Protein AF-Q753T5-F1 (afdb_monomer)

Solvent-accessible surface area (backbone atoms only — not comparable to full-atom values): 4704 Å² total; per-residue (Å²): 135,57,68,68,61,53,50,55,48,58,75,72,46,81,80,91,76,71,96,68,55,69,89,52,26,46,60,53,10,52,52,30,36,56,52,13,50,54,27,39,51,52,16,54,52,38,53,72,73,48,94,55,73,65,71,24,47,69,51,22,52,58,30,37,51,54,11,52,54,30,36,52,53,13,49,53,27,38,40,40,60,72,69,69,60,129

Mean predicted aligned error: 6.38 Å

InterPro domains:
  IPR007915 Oligosaccharyltransferase complex subunit [PF05251] (15-86)

Radius of gyration: 21.12 Å; Cα contacts (8 Å, |Δi|>4): 72; chains: 1; bounding box: 41×31×60 Å

Structure (mmCIF, N/CA/C/O backbone):
data_AF-Q753T5-F1
#
_entry.id   AF-Q753T5-F1
#
loop_
_atom_site.group_PDB
_atom_site.id
_atom_site.type_symbol
_atom_site.label_atom_id
_atom_site.label_alt_id
_atom_site.label_comp_id
_atom_site.label_asym_id
_atom_site.label_entity_id
_atom_site.label_seq_id
_atom_site.pdbx_PDB_ins_code
_atom_site.Cartn_x
_atom_site.Cartn_y
_atom_site.Cartn_z
_atom_site.occupancy
_atom_site.B_iso_or_equiv
_atom_site.auth_seq_id
_atom_site.auth_comp_id
_atom_site.auth_asym_id
_atom_site.auth_atom_id
_atom_site.pdbx_PDB_model_num
ATOM 1 N N . MET A 1 1 ? -19.024 -22.786 28.278 1.00 62.28 1 MET A N 1
ATOM 2 C CA . MET A 1 1 ? -18.778 -21.450 28.874 1.00 62.28 1 MET A CA 1
ATOM 3 C C . MET A 1 1 ? -20.109 -20.900 29.356 1.00 62.28 1 MET A C 1
ATOM 5 O O . MET A 1 1 ? -21.050 -20.967 28.580 1.00 62.28 1 MET A O 1
ATOM 9 N N . SER A 1 2 ? -20.225 -20.412 30.597 1.00 88.62 2 SER A N 1
ATOM 10 C CA . SER A 1 2 ? -21.432 -19.665 30.991 1.00 88.62 2 SER A CA 1
ATOM 11 C C . SER A 1 2 ? -21.295 -18.210 30.541 1.00 88.62 2 SER A C 1
ATOM 13 O O . SER A 1 2 ? -20.182 -17.680 30.499 1.00 88.62 2 SER A O 1
ATOM 15 N N . TYR A 1 3 ? -22.421 -17.574 30.215 1.00 90.19 3 TYR A N 1
ATOM 16 C CA . TYR A 1 3 ? -22.488 -16.164 29.819 1.00 90.19 3 TYR A CA 1
ATOM 17 C C . TYR A 1 3 ? -21.761 -15.244 30.811 1.00 90.19 3 TYR A C 1
ATOM 19 O O . TYR A 1 3 ? -20.997 -14.372 30.414 1.00 90.19 3 TYR A O 1
ATOM 27 N N . GLU A 1 4 ? -21.911 -15.512 32.109 1.00 90.12 4 GLU A N 1
ATOM 28 C CA . GLU A 1 4 ? -21.278 -14.741 33.181 1.00 90.12 4 GLU A CA 1
ATOM 29 C C . GLU A 1 4 ? -19.742 -14.737 33.090 1.00 90.12 4 GLU A C 1
ATOM 31 O O . GLU A 1 4 ? -19.105 -13.704 33.300 1.00 90.12 4 GLU A O 1
ATOM 36 N N . LYS A 1 5 ? -19.131 -15.876 32.732 1.00 88.62 5 LYS A N 1
ATOM 37 C CA . LYS A 1 5 ? -17.674 -15.968 32.557 1.00 88.62 5 LYS A CA 1
ATOM 38 C C . LYS A 1 5 ? -17.200 -15.184 31.332 1.00 88.62 5 LYS A C 1
ATOM 40 O O . LYS A 1 5 ? -16.169 -14.523 31.415 1.00 88.62 5 LYS A O 1
ATOM 45 N N . LEU A 1 6 ? -17.959 -15.224 30.235 1.00 91.00 6 LEU A N 1
ATOM 46 C CA . LEU A 1 6 ? -17.645 -14.476 29.014 1.00 91.00 6 LEU A CA 1
ATOM 47 C C . LEU A 1 6 ? -17.781 -12.963 29.239 1.00 91.00 6 LEU A C 1
ATOM 49 O O . LEU A 1 6 ? -16.908 -12.201 28.846 1.00 91.00 6 LEU A O 1
ATOM 53 N N . TYR A 1 7 ? -18.837 -12.534 29.933 1.00 92.00 7 TYR A N 1
ATOM 54 C CA . TYR A 1 7 ? -19.083 -11.129 30.251 1.00 92.00 7 TYR A CA 1
ATOM 55 C C . TYR A 1 7 ? -17.993 -10.542 31.155 1.00 92.00 7 TYR A C 1
ATOM 57 O O . TYR A 1 7 ? -17.470 -9.465 30.878 1.00 92.00 7 TYR A O 1
ATOM 65 N N . LYS A 1 8 ? -17.576 -11.285 32.192 1.00 90.00 8 LYS A N 1
ATOM 66 C CA . LYS A 1 8 ? -16.439 -10.895 33.043 1.00 90.00 8 LYS A CA 1
ATOM 67 C C . LYS A 1 8 ? -15.127 -10.815 32.256 1.00 90.00 8 LYS A C 1
ATOM 69 O O . LYS A 1 8 ? -14.315 -9.945 32.538 1.00 90.00 8 LYS A O 1
ATOM 74 N N . GLN A 1 9 ? -14.902 -11.695 31.278 1.00 88.69 9 GLN A N 1
ATOM 75 C CA . GLN A 1 9 ? -13.723 -11.612 30.406 1.00 88.69 9 GLN A CA 1
ATOM 76 C C . GLN A 1 9 ? -13.786 -10.432 29.437 1.00 88.69 9 GLN A C 1
ATOM 78 O O . GLN A 1 9 ? -12.768 -9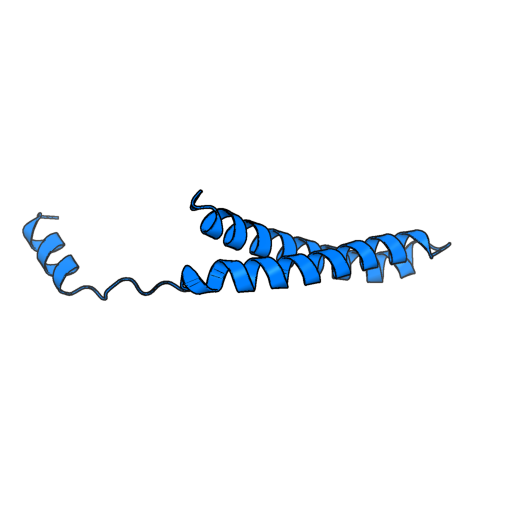.787 29.231 1.00 88.69 9 GLN A O 1
ATOM 83 N N . PHE A 1 10 ? -14.960 -10.130 28.882 1.00 90.00 10 PHE A N 1
ATOM 84 C CA . PHE A 1 10 ? -15.156 -8.988 27.994 1.00 90.00 10 PHE A CA 1
ATOM 85 C C . PHE A 1 10 ? -14.907 -7.661 28.718 1.00 90.00 10 PHE A C 1
ATOM 87 O O . PHE A 1 10 ? -14.159 -6.833 28.217 1.00 90.00 10 PHE A O 1
ATOM 94 N N . GLN A 1 11 ? -15.451 -7.488 29.928 1.00 90.94 11 GLN A N 1
ATOM 95 C CA . GLN A 1 11 ? -15.239 -6.263 30.710 1.00 90.94 11 GLN A CA 1
ATOM 96 C C . GLN A 1 11 ? -13.791 -6.059 31.169 1.00 90.94 11 GLN A C 1
ATOM 98 O O . GLN A 1 11 ? -13.374 -4.926 31.374 1.00 90.94 11 GLN A O 1
ATOM 103 N N . ASN A 1 12 ? -13.039 -7.147 31.343 1.00 89.88 12 ASN A N 1
ATOM 104 C CA . ASN A 1 12 ? -11.625 -7.095 31.715 1.00 89.88 12 ASN A CA 1
ATOM 105 C C . ASN A 1 12 ? -10.687 -7.147 30.493 1.00 89.88 12 ASN A C 1
ATOM 107 O O . ASN A 1 12 ? -9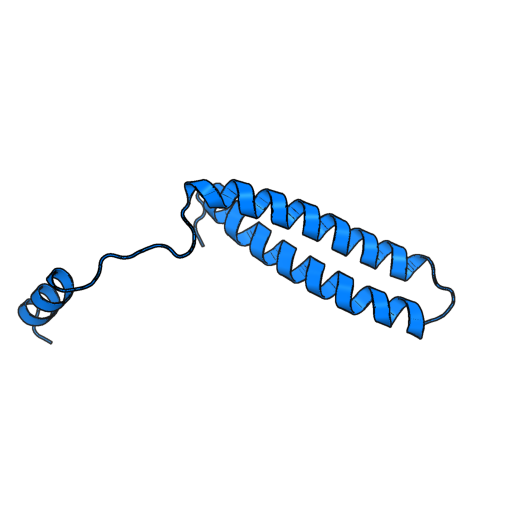.468 -7.186 30.661 1.00 89.88 12 ASN A O 1
ATOM 111 N N . GLY A 1 13 ? -11.239 -7.222 29.280 1.00 87.44 13 GLY A N 1
ATOM 112 C CA . GLY A 1 13 ? -10.478 -7.239 28.039 1.00 87.44 13 GLY A CA 1
ATOM 113 C C . GLY A 1 13 ? -9.920 -5.858 27.709 1.00 87.44 13 GLY A C 1
ATOM 114 O O . GLY A 1 13 ? -10.461 -4.840 28.130 1.00 87.44 13 GLY A O 1
ATOM 115 N N . ALA A 1 14 ? -8.828 -5.822 26.946 1.00 86.31 14 ALA A N 1
ATOM 116 C CA . ALA A 1 14 ? -8.345 -4.570 26.381 1.00 86.31 14 ALA A CA 1
ATOM 117 C C . ALA A 1 14 ? -9.306 -4.084 25.289 1.00 86.31 14 ALA A C 1
ATOM 119 O O . ALA A 1 14 ? -9.796 -4.888 24.490 1.00 86.31 14 ALA A O 1
ATOM 120 N N . ASP A 1 15 ? -9.523 -2.771 25.231 1.00 87.88 15 ASP A N 1
ATOM 121 C CA . ASP A 1 15 ? -10.248 -2.156 24.127 1.00 87.88 15 ASP A CA 1
ATOM 122 C C . ASP A 1 15 ? -9.535 -2.419 22.797 1.00 87.88 15 ASP A C 1
ATOM 124 O O . ASP A 1 15 ? -8.302 -2.487 22.711 1.00 87.88 15 ASP A O 1
ATOM 128 N N . PHE A 1 16 ? -10.324 -2.555 21.732 1.00 89.00 16 PHE A N 1
ATOM 129 C CA . PHE A 1 16 ? -9.780 -2.700 20.392 1.00 89.00 16 PHE A CA 1
ATOM 130 C C . PHE A 1 16 ? -9.073 -1.408 19.972 1.00 89.00 16 PHE A C 1
ATOM 132 O O . PHE A 1 16 ? -9.699 -0.360 19.821 1.00 89.00 16 PHE A O 1
ATOM 139 N N . SER A 1 17 ? -7.766 -1.506 19.735 1.00 87.81 17 SER A N 1
ATOM 140 C CA . SER A 1 17 ? -6.978 -0.433 19.138 1.00 87.81 17 SER A CA 1
ATOM 141 C C . SER A 1 17 ? -6.720 -0.757 17.664 1.00 87.81 17 SER A C 1
ATOM 143 O O . SER A 1 17 ? -6.075 -1.772 17.374 1.00 87.81 17 SER A O 1
ATOM 145 N N . PRO A 1 18 ? -7.227 0.050 16.714 1.00 87.06 18 PRO A N 1
ATOM 146 C CA . PRO A 1 18 ? -7.035 -0.216 15.298 1.00 87.06 18 PRO A CA 1
ATOM 147 C C . PRO A 1 18 ? -5.565 -0.046 14.910 1.00 87.06 18 PRO A C 1
ATOM 149 O O . PRO A 1 18 ? -4.910 0.919 15.298 1.00 87.06 18 PRO A O 1
ATOM 152 N N . MET A 1 19 ? -5.062 -0.949 14.064 1.00 89.25 19 MET A N 1
ATOM 153 C CA . MET A 1 19 ? -3.695 -0.858 13.539 1.00 89.25 19 MET A CA 1
ATOM 154 C C . MET A 1 19 ? -3.473 0.425 12.720 1.00 89.25 19 MET A C 1
ATOM 156 O O . MET A 1 19 ? -2.406 1.032 12.799 1.00 89.25 19 MET A O 1
ATOM 160 N N . VAL A 1 20 ? -4.479 0.852 11.946 1.00 90.31 20 VAL A N 1
ATOM 161 C CA . VAL A 1 20 ? -4.466 2.118 11.200 1.00 90.31 20 VAL A CA 1
ATOM 162 C C . VAL A 1 20 ? -5.808 2.835 11.395 1.00 90.31 20 VAL A C 1
ATOM 164 O O . VAL A 1 20 ? -6.839 2.290 10.989 1.00 90.31 20 VAL A O 1
ATOM 167 N N . PRO A 1 21 ? -5.823 4.049 11.975 1.00 91.44 21 PRO A N 1
ATOM 168 C CA . PRO A 1 21 ? -7.054 4.808 12.186 1.00 91.44 21 PRO A CA 1
ATOM 169 C C . PRO A 1 21 ? -7.686 5.215 10.848 1.00 91.44 21 PRO A C 1
ATOM 171 O O . PRO A 1 21 ? -6.971 5.594 9.913 1.00 91.44 21 PRO A O 1
ATOM 174 N N . LEU A 1 22 ? -9.017 5.125 10.756 1.00 90.19 22 LEU A N 1
ATOM 175 C CA . LEU A 1 22 ? -9.786 5.333 9.520 1.00 90.19 22 LEU A CA 1
ATOM 176 C C . LEU A 1 22 ? -9.552 6.720 8.915 1.00 90.19 22 LEU A C 1
ATOM 178 O O . LEU A 1 22 ? -9.451 6.851 7.701 1.00 90.19 22 LEU A O 1
ATOM 182 N N . GLU A 1 23 ? -9.360 7.738 9.748 1.00 92.31 23 GLU A N 1
ATOM 183 C CA . GLU A 1 23 ? -9.143 9.125 9.331 1.00 92.31 23 GLU A CA 1
ATOM 184 C C . GLU A 1 23 ? -7.836 9.293 8.544 1.00 92.31 23 GLU A C 1
ATOM 186 O O . GLU A 1 23 ? -7.694 10.222 7.750 1.00 92.31 23 GLU A O 1
ATOM 191 N N . LYS A 1 24 ? -6.866 8.391 8.749 1.00 93.25 24 LYS A N 1
ATOM 192 C CA . LYS A 1 24 ? -5.568 8.421 8.060 1.00 93.25 24 LYS A CA 1
ATOM 193 C C . LYS A 1 24 ? -5.498 7.492 6.848 1.00 93.25 24 LYS A C 1
ATOM 195 O O . LYS A 1 24 ? -4.616 7.673 6.008 1.00 93.25 24 LYS A O 1
ATOM 200 N N . GLN A 1 25 ? -6.411 6.527 6.728 1.00 93.75 25 GLN A N 1
ATOM 201 C CA . GLN A 1 25 ? -6.426 5.570 5.617 1.00 93.75 25 GLN A CA 1
ATOM 202 C C . GLN A 1 25 ? -6.528 6.232 4.227 1.00 93.75 25 GLN A C 1
ATOM 204 O O . GLN A 1 25 ? -5.780 5.797 3.352 1.00 93.75 25 GLN A O 1
ATOM 209 N N . PRO A 1 26 ? -7.302 7.316 3.998 1.00 95.00 26 PRO A N 1
ATOM 210 C CA . PRO A 1 26 ? -7.347 7.971 2.688 1.00 95.00 26 PRO A CA 1
ATOM 211 C C . PRO A 1 26 ? -5.982 8.510 2.248 1.00 95.00 26 PRO A C 1
ATOM 213 O O . PRO A 1 26 ? -5.591 8.366 1.091 1.00 95.00 26 PRO A O 1
ATOM 216 N N . TYR A 1 27 ? -5.226 9.095 3.182 1.00 95.88 27 TYR A N 1
ATOM 217 C CA . TYR A 1 27 ? -3.904 9.657 2.907 1.00 95.88 27 TYR A CA 1
ATOM 218 C C . TYR A 1 27 ? -2.886 8.561 2.578 1.00 95.88 27 TYR A C 1
ATOM 220 O O . TYR A 1 27 ? -2.139 8.677 1.603 1.00 95.88 27 TYR A O 1
ATOM 228 N N . TYR A 1 28 ? -2.875 7.470 3.348 1.00 95.19 28 TYR A N 1
ATOM 229 C CA . TYR A 1 28 ? -2.012 6.321 3.064 1.00 95.19 28 TYR A CA 1
ATOM 230 C C . TYR A 1 28 ? -2.409 5.602 1.772 1.00 95.19 28 TYR A C 1
ATOM 232 O O . TYR A 1 28 ? -1.540 5.238 0.986 1.00 95.19 28 TYR A O 1
ATOM 240 N N . GLY A 1 29 ? -3.708 5.456 1.509 1.00 95.56 29 GLY A N 1
ATOM 241 C CA . GLY A 1 29 ? -4.226 4.868 0.279 1.00 95.56 29 GLY A CA 1
ATOM 242 C C . GLY A 1 29 ? -3.825 5.671 -0.957 1.00 95.56 29 GLY A C 1
ATOM 243 O O . GLY A 1 29 ? -3.264 5.115 -1.897 1.00 95.56 29 GLY A O 1
ATOM 244 N N . ALA A 1 30 ? -4.026 6.992 -0.937 1.00 96.50 30 ALA A N 1
ATOM 245 C CA . ALA A 1 30 ? -3.659 7.868 -2.048 1.00 96.50 30 ALA A CA 1
ATOM 246 C C . ALA A 1 30 ? -2.143 7.887 -2.308 1.00 96.50 30 ALA A C 1
ATOM 248 O O . ALA A 1 30 ? -1.706 7.780 -3.453 1.00 96.50 30 ALA A O 1
ATOM 249 N N . THR A 1 31 ? -1.325 7.986 -1.256 1.00 96.69 31 THR A N 1
ATOM 250 C CA . THR A 1 31 ? 0.142 7.993 -1.398 1.00 96.69 31 THR A CA 1
ATOM 251 C C . THR A 1 31 ? 0.678 6.656 -1.908 1.00 96.69 31 THR A C 1
ATOM 253 O O . THR A 1 31 ? 1.474 6.641 -2.850 1.00 96.69 31 THR A O 1
ATOM 256 N N . ALA A 1 32 ? 0.200 5.533 -1.363 1.00 96.88 32 ALA A N 1
ATOM 257 C CA . ALA A 1 32 ? 0.553 4.201 -1.845 1.00 96.88 32 ALA A CA 1
ATOM 258 C C . ALA A 1 32 ? 0.119 3.988 -3.303 1.00 96.88 32 ALA A C 1
ATOM 260 O O . ALA A 1 32 ? 0.881 3.417 -4.083 1.00 96.88 32 ALA A O 1
ATOM 261 N N . LEU A 1 33 ? -1.049 4.509 -3.700 1.00 97.62 33 LEU A N 1
ATOM 262 C CA . LEU A 1 33 ? -1.540 4.430 -5.075 1.00 97.62 33 LEU A CA 1
ATOM 263 C C . LEU A 1 33 ? -0.593 5.141 -6.047 1.00 97.62 33 LEU A C 1
ATOM 265 O O . LEU A 1 33 ? -0.183 4.544 -7.043 1.00 97.62 33 LEU A O 1
ATOM 269 N N . VAL A 1 34 ? -0.197 6.380 -5.743 1.00 97.8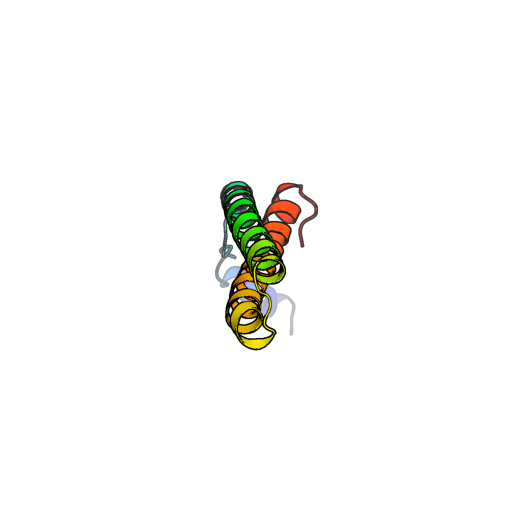1 34 VAL A N 1
ATOM 270 C CA . VAL A 1 34 ? 0.724 7.154 -6.591 1.00 97.81 34 VAL A CA 1
ATOM 271 C C . VAL A 1 34 ? 2.063 6.434 -6.743 1.00 97.81 34 VAL A C 1
ATOM 273 O O . VAL A 1 34 ? 2.548 6.270 -7.862 1.00 97.81 34 VAL A O 1
ATOM 276 N N . ILE A 1 35 ? 2.643 5.945 -5.642 1.00 97.19 35 ILE A N 1
ATOM 277 C CA . ILE A 1 35 ? 3.917 5.214 -5.687 1.00 97.19 35 ILE A CA 1
ATOM 278 C C . ILE A 1 35 ? 3.761 3.920 -6.495 1.00 97.19 35 ILE A C 1
ATOM 280 O O . ILE A 1 35 ? 4.598 3.627 -7.349 1.00 97.19 35 ILE A O 1
ATOM 284 N N . SER A 1 36 ? 2.670 3.176 -6.287 1.00 97.62 36 SER A N 1
ATOM 285 C CA . SER A 1 36 ? 2.396 1.946 -7.035 1.00 97.62 36 SER A CA 1
ATOM 286 C C . SER A 1 36 ? 2.335 2.200 -8.540 1.00 97.62 36 SER A C 1
ATOM 288 O O . SER A 1 36 ? 2.939 1.463 -9.318 1.00 97.62 36 SER A O 1
ATOM 290 N N . MET A 1 37 ? 1.687 3.292 -8.948 1.00 97.38 37 MET A N 1
ATOM 291 C CA . MET A 1 37 ? 1.534 3.666 -10.344 1.00 97.38 37 MET A CA 1
ATOM 292 C C . MET A 1 37 ? 2.888 4.000 -10.972 1.00 97.38 37 MET A C 1
ATOM 294 O O . MET A 1 37 ? 3.179 3.532 -12.069 1.00 97.38 37 MET A O 1
ATOM 298 N N . LEU A 1 38 ? 3.754 4.729 -10.261 1.00 96.81 38 LEU A N 1
ATOM 299 C CA . LEU A 1 38 ? 5.118 5.009 -10.719 1.00 96.81 38 LEU A CA 1
ATOM 300 C C . LEU A 1 38 ? 5.953 3.729 -10.861 1.00 96.81 38 LEU A C 1
ATOM 302 O O . LEU A 1 38 ? 6.645 3.565 -11.867 1.00 96.81 38 LEU A O 1
ATOM 306 N N . CYS A 1 39 ? 5.866 2.801 -9.904 1.00 95.75 39 CYS A N 1
ATOM 307 C CA . CYS A 1 39 ? 6.558 1.512 -9.978 1.00 95.75 39 CYS A CA 1
ATOM 308 C C . CYS A 1 39 ? 6.072 0.665 -11.162 1.00 95.75 39 CYS A C 1
ATOM 310 O O . CYS A 1 39 ? 6.891 0.135 -11.912 1.00 95.75 39 CYS A O 1
ATOM 312 N N . ILE A 1 40 ? 4.756 0.575 -11.373 1.00 95.50 40 ILE A N 1
ATOM 313 C CA . ILE A 1 40 ? 4.164 -0.191 -12.479 1.00 95.50 40 ILE A CA 1
ATOM 314 C C . ILE A 1 40 ? 4.536 0.436 -13.828 1.00 95.50 40 ILE A C 1
ATOM 316 O O . ILE A 1 40 ? 4.967 -0.274 -14.737 1.00 95.50 40 ILE A O 1
ATOM 320 N N . LEU A 1 41 ? 4.449 1.763 -13.962 1.00 95.19 41 LEU A N 1
ATOM 321 C CA . LEU A 1 41 ? 4.878 2.466 -15.174 1.00 95.19 41 LEU A CA 1
ATOM 322 C C . LEU A 1 41 ? 6.371 2.255 -15.444 1.00 95.19 41 LEU A C 1
ATOM 324 O O . LEU A 1 41 ? 6.755 1.960 -16.575 1.00 95.19 41 LEU A O 1
ATOM 328 N N . GLY A 1 42 ? 7.211 2.344 -14.410 1.00 92.06 42 GLY A N 1
ATOM 329 C CA . GLY A 1 42 ? 8.640 2.056 -14.507 1.00 92.06 42 GLY A CA 1
ATOM 330 C C . GLY A 1 42 ? 8.921 0.623 -14.963 1.00 92.06 42 GLY A C 1
ATOM 331 O O . GLY A 1 42 ? 9.782 0.415 -15.820 1.00 92.06 42 GLY A O 1
ATOM 332 N N . ALA A 1 43 ? 8.158 -0.355 -14.464 1.00 92.25 43 ALA A N 1
ATOM 333 C CA . ALA A 1 43 ? 8.252 -1.746 -14.898 1.00 92.25 43 ALA A CA 1
ATOM 334 C C . ALA A 1 43 ? 7.925 -1.877 -16.395 1.00 92.25 43 ALA A C 1
ATOM 336 O O . ALA A 1 43 ? 8.717 -2.434 -17.154 1.00 92.25 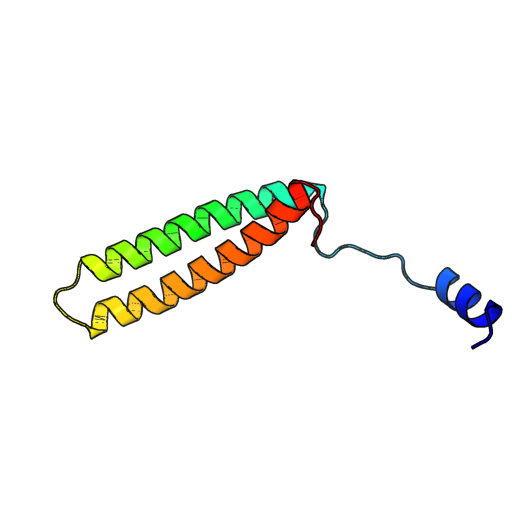43 ALA A O 1
ATOM 337 N N . ILE A 1 44 ? 6.808 -1.297 -16.844 1.00 92.06 44 ILE A N 1
ATOM 338 C CA . ILE A 1 44 ? 6.375 -1.340 -18.251 1.00 92.06 44 ILE A CA 1
ATOM 339 C C . ILE A 1 44 ? 7.416 -0.688 -19.170 1.00 92.06 44 ILE A C 1
ATOM 341 O O . ILE A 1 44 ? 7.782 -1.246 -20.205 1.00 92.06 44 ILE A O 1
ATOM 345 N N . VAL A 1 45 ? 7.936 0.483 -18.792 1.00 91.38 45 VAL A N 1
ATOM 346 C CA . VAL A 1 45 ? 8.973 1.180 -19.567 1.00 91.38 45 VAL A CA 1
ATOM 347 C C . VAL A 1 45 ? 10.259 0.353 -19.636 1.00 91.38 45 VAL A C 1
ATOM 349 O O . VAL A 1 45 ? 10.882 0.281 -20.697 1.00 91.38 45 VAL A O 1
ATOM 352 N N . SER A 1 46 ? 10.650 -0.292 -18.534 1.00 87.25 46 SER A N 1
ATOM 353 C CA . SER A 1 46 ? 11.826 -1.164 -18.490 1.00 87.25 46 SER A CA 1
ATOM 354 C C . SER A 1 46 ? 11.680 -2.375 -19.416 1.00 87.25 46 SER A C 1
ATOM 356 O O . SER A 1 46 ? 12.615 -2.686 -20.156 1.00 87.25 46 SER A O 1
ATOM 358 N N . ALA A 1 47 ? 10.496 -2.991 -19.451 1.00 86.19 47 ALA A N 1
ATOM 359 C CA . ALA A 1 47 ? 10.201 -4.103 -20.349 1.00 86.19 47 ALA A CA 1
ATOM 360 C C . ALA A 1 47 ? 10.294 -3.701 -21.832 1.00 86.19 47 ALA A C 1
ATOM 362 O O . ALA A 1 47 ? 10.824 -4.458 -22.641 1.00 86.19 47 ALA A O 1
ATOM 363 N N . ASN A 1 48 ? 9.852 -2.489 -22.184 1.00 84.56 48 ASN A N 1
ATOM 364 C CA . ASN A 1 48 ? 9.804 -2.022 -23.574 1.00 84.56 48 ASN A CA 1
ATOM 365 C C . ASN A 1 48 ? 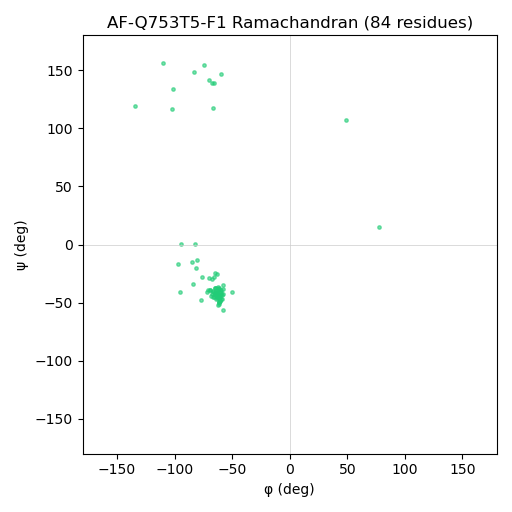11.139 -1.486 -24.126 1.00 84.56 48 ASN A C 1
ATOM 367 O O . ASN A 1 48 ? 11.306 -1.400 -25.341 1.00 84.56 48 ASN A O 1
ATOM 371 N N . ARG A 1 49 ? 12.095 -1.088 -23.275 1.00 79.12 49 ARG A N 1
ATOM 372 C CA . ARG A 1 49 ? 13.352 -0.448 -23.722 1.00 79.12 49 ARG A CA 1
ATOM 373 C C . ARG A 1 49 ? 14.467 -1.415 -24.128 1.00 79.12 49 ARG A C 1
ATOM 375 O O . ARG A 1 49 ? 15.438 -0.984 -24.746 1.00 79.12 49 ARG A O 1
ATOM 382 N N . SER A 1 50 ? 14.373 -2.692 -23.774 1.00 67.94 50 SER A N 1
ATOM 383 C CA . SER A 1 50 ? 15.471 -3.647 -23.942 1.00 67.94 50 SER A CA 1
ATOM 384 C C . SER A 1 50 ? 15.291 -4.553 -25.162 1.00 67.94 50 SER A C 1
ATOM 386 O O . SER A 1 50 ? 14.242 -5.160 -25.337 1.00 67.94 50 SER A O 1
ATOM 388 N N . LYS A 1 51 ? 16.357 -4.724 -25.961 1.00 70.44 51 LYS A N 1
ATOM 389 C CA . LYS A 1 51 ? 16.420 -5.731 -27.043 1.00 70.44 51 LYS A CA 1
ATOM 390 C C . LYS A 1 51 ? 16.753 -7.151 -26.551 1.00 70.44 51 LYS A C 1
ATOM 392 O O . LYS A 1 51 ? 16.621 -8.097 -27.319 1.00 70.44 51 LYS A O 1
ATOM 397 N N . GLY A 1 52 ? 17.214 -7.308 -25.306 1.00 68.00 52 GLY A N 1
ATOM 398 C CA . GLY A 1 52 ? 17.554 -8.600 -24.694 1.00 68.00 52 GLY A CA 1
ATOM 399 C C . GLY A 1 52 ? 16.566 -9.000 -23.598 1.00 68.00 52 GLY A C 1
ATOM 400 O O . GLY A 1 52 ? 15.938 -8.135 -23.002 1.00 68.00 52 GLY A O 1
ATOM 401 N N . LEU A 1 53 ? 16.443 -10.297 -23.310 1.00 71.00 53 LEU A N 1
ATOM 402 C CA . LEU A 1 53 ? 15.405 -10.826 -22.411 1.00 71.00 53 LEU A CA 1
ATOM 403 C C . LEU A 1 53 ? 15.792 -10.759 -20.921 1.00 71.00 53 LEU A C 1
ATOM 405 O O . LEU A 1 53 ? 14.934 -10.504 -20.092 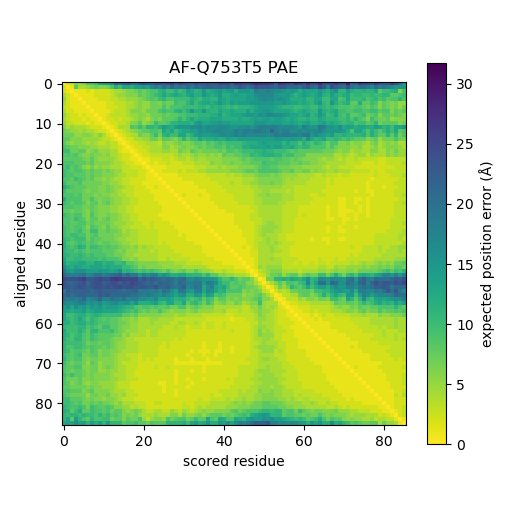1.00 71.00 53 LEU A O 1
ATOM 409 N N . ALA A 1 54 ? 17.073 -10.922 -20.565 1.00 74.69 54 ALA A N 1
ATOM 410 C CA . ALA A 1 54 ? 17.499 -11.085 -19.165 1.00 74.69 54 ALA A CA 1
ATOM 411 C C . ALA A 1 54 ? 17.538 -9.779 -18.340 1.00 74.69 54 ALA A C 1
ATOM 413 O O . ALA A 1 54 ? 17.008 -9.719 -17.233 1.00 74.69 54 ALA A O 1
ATOM 414 N N . VAL A 1 55 ? 18.142 -8.716 -18.880 1.00 74.38 55 VAL A N 1
ATOM 415 C CA . VAL A 1 55 ? 18.270 -7.407 -18.207 1.00 74.38 55 VAL A CA 1
ATOM 416 C C . VAL A 1 55 ? 16.920 -6.741 -17.880 1.00 74.38 55 VAL A C 1
ATOM 418 O O . VAL A 1 55 ? 16.762 -6.283 -16.749 1.00 74.38 55 VAL A O 1
ATOM 421 N N . PRO A 1 56 ? 15.924 -6.684 -18.789 1.00 79.25 56 PRO A N 1
AT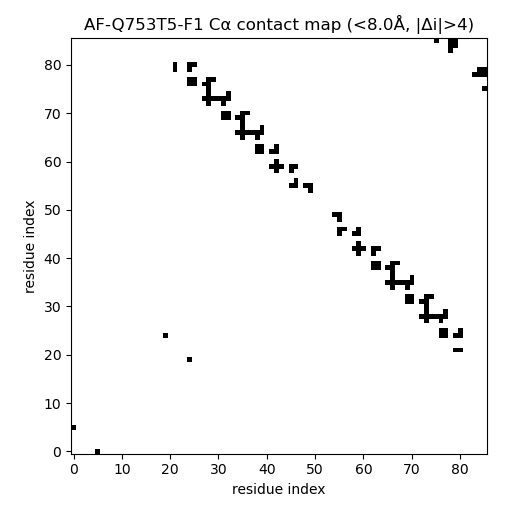OM 422 C CA . PRO A 1 56 ? 14.642 -6.062 -18.470 1.00 79.25 56 PRO A CA 1
ATOM 423 C C . PRO A 1 56 ? 13.853 -6.899 -17.471 1.00 79.25 56 PRO A C 1
ATOM 425 O O . PRO A 1 56 ? 13.125 -6.333 -16.672 1.00 79.25 56 PRO A O 1
ATOM 428 N N . LEU A 1 57 ? 14.029 -8.223 -17.452 1.00 84.56 57 LEU A N 1
ATOM 429 C CA . LEU A 1 57 ? 13.335 -9.113 -16.523 1.00 84.56 57 LEU A CA 1
ATOM 430 C C . LEU A 1 57 ? 13.814 -8.911 -15.078 1.00 84.56 57 LEU A C 1
ATOM 432 O O . LEU A 1 57 ? 12.997 -8.865 -14.160 1.00 84.56 57 LEU A O 1
ATOM 436 N N . LEU A 1 58 ? 15.121 -8.697 -14.891 1.00 88.06 58 LEU A N 1
ATOM 437 C CA . LEU A 1 58 ? 15.720 -8.386 -13.588 1.00 88.06 58 LEU A CA 1
ATOM 438 C C . LEU A 1 58 ? 15.236 -7.059 -12.990 1.00 88.06 58 LEU A C 1
ATOM 440 O O . LEU A 1 58 ? 15.264 -6.908 -11.774 1.00 88.06 58 LEU A O 1
ATOM 444 N N . ILE A 1 59 ? 14.792 -6.109 -13.815 1.00 87.75 59 ILE A N 1
ATOM 445 C CA . ILE A 1 59 ? 14.261 -4.814 -13.360 1.00 87.75 59 ILE A CA 1
ATOM 446 C C . ILE A 1 59 ? 12.730 -4.863 -13.269 1.00 87.75 59 ILE A C 1
ATOM 448 O O . ILE A 1 59 ? 12.141 -4.366 -12.310 1.00 87.75 59 ILE A O 1
ATOM 452 N N . PHE A 1 60 ? 12.083 -5.504 -14.241 1.00 91.69 60 PHE A N 1
ATOM 453 C CA . PHE A 1 60 ? 10.636 -5.646 -14.326 1.00 91.69 60 PHE A CA 1
ATOM 454 C C . PHE A 1 60 ? 10.058 -6.395 -13.126 1.00 91.69 60 PHE A C 1
ATOM 456 O O . PHE A 1 60 ? 9.102 -5.911 -12.529 1.00 91.69 60 PHE A O 1
ATOM 463 N N . ILE A 1 61 ? 10.637 -7.543 -12.749 1.00 92.38 61 ILE A N 1
ATOM 464 C CA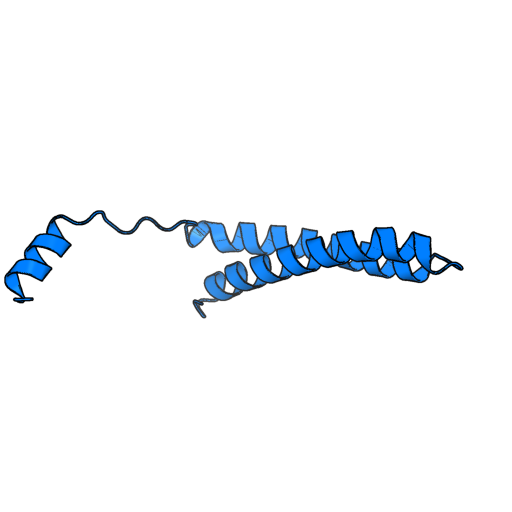 . ILE A 1 61 ? 10.132 -8.355 -11.633 1.00 92.38 61 ILE A CA 1
ATOM 465 C C . ILE A 1 61 ? 10.080 -7.562 -10.318 1.00 92.38 61 ILE A C 1
ATOM 467 O O . ILE A 1 61 ? 8.999 -7.492 -9.733 1.00 92.38 61 ILE A O 1
ATOM 471 N N . PRO A 1 62 ? 11.178 -6.958 -9.823 1.00 93.62 62 PRO A N 1
ATOM 472 C CA . PRO A 1 62 ? 11.137 -6.256 -8.545 1.00 93.62 62 PRO A CA 1
ATOM 473 C C . PRO A 1 62 ? 10.253 -5.005 -8.592 1.00 93.62 62 PRO A C 1
ATOM 475 O O . PRO A 1 62 ? 9.480 -4.796 -7.659 1.00 93.62 62 PRO A O 1
ATOM 478 N N . LEU A 1 63 ? 10.291 -4.203 -9.669 1.00 93.75 63 LEU A N 1
ATOM 479 C CA . LEU A 1 63 ? 9.398 -3.041 -9.784 1.00 93.75 63 LEU A CA 1
ATOM 480 C C . LEU A 1 63 ? 7.924 -3.458 -9.845 1.00 93.75 63 LEU A C 1
ATOM 482 O O . LEU A 1 63 ? 7.084 -2.828 -9.205 1.00 93.75 63 LEU A O 1
ATOM 486 N N . GLY A 1 64 ? 7.613 -4.516 -10.595 1.00 94.94 64 GLY A N 1
ATOM 487 C CA . GLY A 1 64 ? 6.265 -5.058 -10.719 1.00 94.94 64 GLY A CA 1
ATOM 488 C C . GLY A 1 64 ? 5.748 -5.627 -9.400 1.00 94.94 64 GLY A C 1
ATOM 489 O O . GLY A 1 64 ? 4.619 -5.334 -9.017 1.00 94.94 64 GLY A O 1
ATOM 490 N N . LEU A 1 65 ? 6.581 -6.370 -8.663 1.00 96.19 65 LEU A N 1
ATOM 491 C CA . LEU A 1 65 ? 6.235 -6.897 -7.339 1.00 96.19 65 LEU A CA 1
ATOM 492 C C . LEU A 1 65 ? 5.948 -5.777 -6.340 1.00 96.19 65 LEU A C 1
ATOM 494 O O . LEU A 1 65 ? 4.894 -5.778 -5.706 1.00 96.19 65 LEU A O 1
ATOM 498 N N . VAL A 1 66 ? 6.856 -4.805 -6.219 1.00 96.62 66 VAL A N 1
ATOM 499 C CA . VAL A 1 66 ? 6.681 -3.670 -5.300 1.00 96.62 66 VAL A CA 1
ATOM 500 C C . VAL A 1 66 ? 5.453 -2.850 -5.692 1.00 96.62 66 VAL A C 1
ATOM 502 O O . VAL A 1 66 ? 4.631 -2.529 -4.835 1.00 96.62 66 VAL A O 1
ATOM 5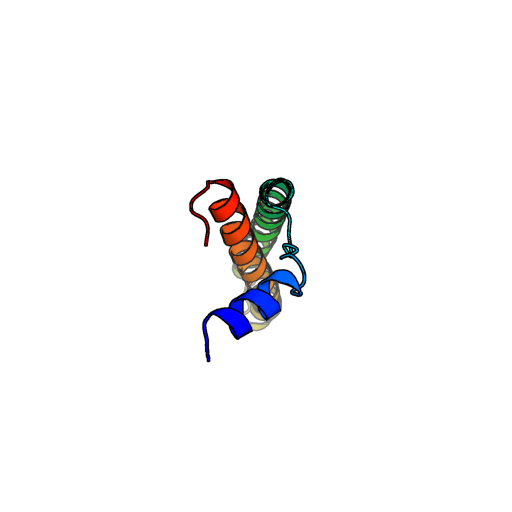05 N N . GLY A 1 67 ? 5.279 -2.570 -6.986 1.00 96.62 67 GLY A N 1
ATOM 506 C CA . GLY A 1 67 ? 4.109 -1.867 -7.502 1.00 96.62 67 GLY A CA 1
ATOM 507 C C . GLY A 1 67 ? 2.804 -2.601 -7.191 1.00 96.62 67 GLY A C 1
ATOM 508 O O . GLY A 1 67 ? 1.875 -1.998 -6.665 1.00 96.62 67 GLY A O 1
ATOM 509 N N . SER A 1 68 ? 2.745 -3.912 -7.429 1.00 97.25 68 SER A N 1
ATOM 510 C CA . SER A 1 68 ? 1.554 -4.724 -7.160 1.00 97.25 68 SER A CA 1
ATOM 511 C C . SER A 1 68 ? 1.201 -4.780 -5.673 1.00 97.25 68 SER A C 1
ATOM 513 O O . SER A 1 68 ? 0.025 -4.689 -5.325 1.00 97.25 68 SER A O 1
ATOM 515 N N . LEU A 1 69 ? 2.195 -4.921 -4.790 1.00 97.56 69 LEU A N 1
ATOM 516 C CA . LEU A 1 69 ? 1.973 -4.939 -3.341 1.00 97.56 69 LEU A CA 1
ATOM 517 C C . LEU A 1 69 ? 1.417 -3.600 -2.848 1.00 97.56 69 LEU A C 1
ATOM 519 O O . LEU A 1 69 ? 0.428 -3.568 -2.114 1.00 97.56 69 LEU A O 1
ATOM 523 N N . LEU A 1 70 ? 2.018 -2.493 -3.289 1.00 97.19 70 LEU A N 1
ATOM 524 C CA . LEU A 1 70 ? 1.563 -1.151 -2.932 1.00 97.19 70 LEU A CA 1
ATOM 525 C C . LEU A 1 70 ? 0.171 -0.852 -3.489 1.00 97.19 70 LEU A C 1
ATOM 527 O O . LEU A 1 70 ? -0.636 -0.246 -2.792 1.00 97.19 70 LEU A O 1
ATOM 531 N N . PHE A 1 71 ? -0.137 -1.317 -4.701 1.00 97.75 71 PHE A N 1
ATOM 532 C CA . PHE A 1 71 ? -1.462 -1.161 -5.295 1.00 97.75 71 PHE A CA 1
ATOM 533 C C . PHE A 1 71 ? -2.536 -1.926 -4.509 1.00 97.75 71 PHE A C 1
ATOM 535 O O . PHE A 1 71 ? -3.621 -1.397 -4.265 1.00 97.75 71 PHE A O 1
ATOM 542 N N . GLY A 1 72 ? -2.231 -3.147 -4.055 1.00 96.56 72 GLY A N 1
ATOM 543 C CA . GLY A 1 72 ? -3.124 -3.924 -3.194 1.00 96.56 72 GLY A CA 1
ATOM 544 C C . GLY A 1 72 ? -3.415 -3.216 -1.867 1.00 96.56 72 GLY A C 1
ATOM 545 O O . GLY A 1 72 ? -4.577 -3.042 -1.504 1.00 96.56 72 GLY A O 1
ATOM 546 N N . LEU A 1 73 ? -2.376 -2.729 -1.181 1.00 94.94 73 LEU A N 1
ATOM 547 C CA . LEU A 1 73 ? -2.531 -1.960 0.062 1.00 94.94 73 LEU A CA 1
ATOM 548 C C . LEU A 1 73 ? -3.317 -0.662 -0.152 1.00 94.94 73 LEU A C 1
ATOM 550 O O . LEU A 1 73 ? -4.210 -0.342 0.633 1.00 94.94 73 LEU A O 1
ATOM 554 N N . ALA A 1 74 ? -3.024 0.060 -1.235 1.00 96.50 74 ALA A N 1
ATOM 555 C CA . ALA A 1 74 ? -3.754 1.263 -1.608 1.00 96.50 74 ALA A CA 1
ATOM 556 C C . ALA A 1 74 ? -5.244 0.973 -1.817 1.00 96.50 74 ALA A C 1
ATOM 558 O O . ALA A 1 74 ? -6.092 1.716 -1.329 1.00 96.50 74 ALA A O 1
ATOM 559 N N . SER A 1 75 ? -5.558 -0.135 -2.491 1.00 95.94 75 SER A N 1
ATOM 560 C CA . SER A 1 75 ? -6.933 -0.557 -2.760 1.00 95.94 75 SER A CA 1
ATOM 561 C C . SER A 1 75 ? -7.702 -0.853 -1.472 1.00 95.94 75 SER A C 1
ATOM 563 O O . SER A 1 75 ? -8.837 -0.406 -1.345 1.00 95.94 75 SER A O 1
ATOM 565 N N . ILE A 1 76 ? -7.085 -1.527 -0.493 1.00 95.75 76 ILE A N 1
ATOM 566 C CA . ILE A 1 76 ? -7.707 -1.802 0.816 1.00 95.75 76 ILE A CA 1
ATOM 567 C C . ILE A 1 76 ? -8.013 -0.492 1.552 1.00 95.75 76 ILE A C 1
ATOM 569 O O . ILE A 1 76 ? -9.148 -0.258 1.968 1.00 95.75 76 ILE A O 1
ATOM 573 N N . PHE A 1 77 ? -7.023 0.396 1.681 1.00 95.25 77 PHE A N 1
ATOM 574 C CA . PHE A 1 77 ? -7.212 1.659 2.396 1.00 95.25 77 PHE A CA 1
ATOM 575 C C . PHE A 1 77 ? -8.228 2.577 1.716 1.00 95.25 77 PHE A C 1
ATOM 577 O O . PHE A 1 77 ? -9.019 3.229 2.399 1.00 95.25 77 PHE A O 1
ATOM 584 N N . LEU A 1 78 ? -8.257 2.611 0.383 1.00 94.69 78 LEU A N 1
ATOM 585 C CA . LEU A 1 78 ? -9.247 3.386 -0.361 1.00 94.69 78 LEU A CA 1
ATOM 586 C C . LEU A 1 78 ? -10.646 2.763 -0.272 1.00 94.69 78 LEU A C 1
ATOM 588 O O . LEU A 1 78 ? -11.603 3.500 -0.059 1.00 94.69 78 LEU A O 1
ATOM 592 N N . ALA A 1 79 ? -10.784 1.437 -0.350 1.00 94.81 79 ALA A N 1
ATOM 593 C CA . ALA A 1 79 ? -12.074 0.758 -0.182 1.00 94.81 79 ALA A CA 1
ATOM 594 C C . ALA A 1 79 ? -12.696 1.042 1.196 1.00 94.81 79 ALA A C 1
ATOM 596 O O . ALA A 1 79 ? -13.880 1.372 1.292 1.00 94.81 79 ALA A O 1
ATOM 597 N N . ASN A 1 80 ? -11.879 1.009 2.251 1.00 93.88 80 ASN A N 1
ATOM 598 C CA . ASN A 1 80 ? -12.296 1.394 3.599 1.00 93.88 80 ASN A CA 1
ATOM 599 C C . ASN A 1 80 ? -12.663 2.881 3.689 1.00 93.88 80 ASN A C 1
ATOM 601 O O . ASN A 1 80 ? -13.633 3.237 4.352 1.00 93.88 80 ASN A O 1
ATOM 605 N N . SER A 1 81 ? -11.933 3.746 2.979 1.00 91.31 81 SER A N 1
ATOM 606 C CA . SER A 1 81 ? -12.210 5.189 2.924 1.00 91.31 81 SER A CA 1
ATOM 607 C C . SER A 1 81 ? -13.519 5.521 2.201 1.00 91.31 81 SER A C 1
ATOM 609 O O . SER A 1 81 ? -14.167 6.509 2.534 1.00 91.31 81 SER A O 1
ATOM 611 N N . PHE A 1 82 ? -13.930 4.695 1.235 1.00 92.50 82 PHE A N 1
ATOM 612 C CA . PHE A 1 82 ? -15.225 4.807 0.557 1.00 92.50 82 PHE A CA 1
ATOM 613 C C . PHE A 1 82 ? -16.386 4.177 1.343 1.00 92.50 82 PHE A C 1
ATOM 615 O O . PHE A 1 82 ? -17.522 4.212 0.876 1.00 92.50 82 PHE A O 1
ATOM 622 N N . GLY A 1 83 ? -16.124 3.611 2.525 1.00 89.25 83 GLY A N 1
ATOM 623 C CA . GLY A 1 83 ? -17.153 3.034 3.391 1.00 89.25 83 GLY A CA 1
ATOM 624 C C . GLY A 1 83 ? -17.645 1.653 2.957 1.00 89.25 83 GLY A C 1
ATOM 625 O O . GLY A 1 83 ? -18.686 1.208 3.430 1.00 89.25 83 GLY A O 1
ATOM 626 N N . VAL A 1 84 ? -16.918 0.969 2.064 1.00 90.06 84 VAL A N 1
ATOM 627 C CA . VAL A 1 84 ? -17.236 -0.418 1.678 1.00 90.06 84 VAL A CA 1
ATOM 628 C C . VAL A 1 84 ? -16.815 -1.397 2.777 1.00 90.06 84 VAL A C 1
ATOM 630 O O . VAL A 1 84 ? -17.474 -2.415 2.928 1.00 90.06 84 VAL A O 1
ATOM 633 N N . TYR A 1 85 ? -15.786 -1.032 3.556 1.00 84.75 85 TYR A N 1
ATOM 634 C CA . TYR A 1 85 ? -15.188 -1.782 4.670 1.00 84.75 85 TYR A CA 1
ATOM 635 C C . TYR A 1 85 ? -14.869 -3.247 4.327 1.00 84.75 85 TYR A C 1
ATOM 637 O O . TYR A 1 85 ? -15.754 -4.095 4.235 1.00 84.75 85 TYR A O 1
ATOM 645 N N . VAL A 1 86 ? -13.582 -3.546 4.162 1.00 73.75 86 VAL A N 1
ATOM 646 C CA . VAL A 1 86 ? -13.073 -4.918 3.991 1.00 73.75 86 VAL A CA 1
ATOM 647 C C . VAL A 1 86 ? -12.616 -5.485 5.328 1.00 73.75 86 VAL A C 1
ATOM 649 O O . VAL A 1 86 ? -11.954 -4.735 6.084 1.00 73.75 86 VAL A O 1
#

Foldseek 3Di:
DDPVVVVVCVVVDDDDDDPDDLVCLLVLLVVLLVQLVVLQVQLVVLCPPDPDDPRSCVSNVVSNVSSVVSNVSSCQSVCVNVVVHD

Sequence (86 aa):
MSYEKLYKQFQNGADFSPMVPLEKQPYYGATALVISMLCILGAIVSANRSKGLAVPLLIFIPLGLVGSLLFGLASIFLANSFGVYV

Nearest PDB structures (foldseek):
  6ezn-assembly1_E  TM=9.592E-01  e=5.951E-05  Saccharomyces cerevisiae S288C
  6s7t-assembly1_C  TM=8.941E-01  e=1.966E-01  Homo sapiens
  8pn9-assembly1_C  TM=9.001E-01  e=2.884E-01  Homo sapiens
  8qae-assembly2_C-2  TM=5.959E-01  e=6.905E+00  synthetic construct

Secondary structure (DSSP, 8-state):
--HHHHHHHHHTSPPPPPSS-GGGHHHHHHHHHHHHHHHHHHHHHHHHH-SSSHHHHHHHHHHHHHHHHHHHHHHHHHHHHTT---

Organism: Eremothecium gossypii (strain ATCC 10895 / CBS 109.51 / FGSC 9923 / NRRL Y-1056) (NCBI:txid284811)

pLDDT: mean 90.2, std 7.64, range [62.28, 97.81]